Protein AF-A0A372GWN3-F1 (afdb_monomer_lite)

Sequence (135 aa):
MKTKVLFISIILLMAGQVFAQHKNKDEWKHRKEYHKKEMERQREHDKKIAEHHREMQKKEYENYRELAKHEREYYRELRKRELEHLKECHTCNHAFYHNDDYYYEDDIYYSRRTRNPITVDAEVVFRNGSIKVQL

pLDDT: mean 76.06, std 10.65, range [54.97, 95.38]

Foldseek 3Di:
DVVVVVVVVVVVVVVVVVVVVVVVVVVVVVVVVVVVVVVVVVVVVVVVVVVVVVVVVVVVVVVVVVVLVVVVVVLVVVVVVVVVVQVVDQPDKDKDWDDADWDDDPNFTAHPVPRHGAFTWMWIDHSVGIDIDGD

Radius of gyration: 38.78 Å; chains: 1; bounding box: 73×26×114 Å

Secondary structure (DSSP, 8-state):
-HHHHHHHHHHHHHHHHHHHHHHHHHHHHHHHHHHHHHHHHHHHHHHHHHHHHHHHHHHHHHHHHHHHHHHHHHHHHHHHHHHHHHHH-SS--EEEEE--SEEEETTEEEETTT-SBPP-EEEEEETTEEEEEE-

Structure (mmCIF, N/CA/C/O backbone):
data_AF-A0A372GWN3-F1
#
_entry.id   AF-A0A372GWN3-F1
#
loop_
_atom_site.group_PDB
_atom_site.id
_atom_site.type_symbol
_atom_site.label_atom_id
_atom_site.label_alt_id
_atom_site.label_comp_id
_atom_site.label_asym_id
_atom_site.label_entity_id
_atom_site.label_seq_id
_atom_site.pdbx_PDB_ins_code
_atom_site.Cartn_x
_atom_site.Cartn_y
_atom_site.Cartn_z
_atom_site.occupancy
_atom_site.B_iso_or_equiv
_atom_site.auth_seq_id
_atom_site.auth_comp_id
_atom_site.auth_asym_id
_atom_site.auth_atom_id
_atom_site.pdbx_PDB_model_num
ATOM 1 N N . MET A 1 1 ? -46.624 -5.717 79.775 1.00 55.62 1 MET A N 1
ATOM 2 C CA . MET A 1 1 ? -45.243 -5.244 79.493 1.00 55.62 1 MET A CA 1
ATOM 3 C C . MET A 1 1 ? -44.594 -5.941 78.294 1.00 55.62 1 MET A C 1
ATOM 5 O O . MET A 1 1 ? -44.008 -5.240 77.482 1.00 55.62 1 MET A O 1
ATOM 9 N N . LYS A 1 2 ? -44.741 -7.265 78.114 1.00 54.97 2 LYS A N 1
ATOM 10 C CA . LYS A 1 2 ? -44.096 -8.031 77.023 1.00 54.97 2 LYS A CA 1
ATOM 11 C C . LYS A 1 2 ? -44.468 -7.581 75.593 1.00 54.97 2 LYS A C 1
ATOM 13 O O . LYS A 1 2 ? -43.600 -7.527 74.735 1.00 54.97 2 LYS A O 1
ATOM 18 N N . THR A 1 3 ? -45.714 -7.169 75.351 1.00 60.09 3 THR A N 1
ATOM 19 C CA . THR A 1 3 ? -46.196 -6.697 74.034 1.00 60.09 3 THR A CA 1
ATOM 20 C C . THR A 1 3 ? -45.646 -5.332 73.612 1.00 60.09 3 THR A C 1
ATOM 22 O O . THR A 1 3 ? -45.405 -5.116 72.429 1.00 60.09 3 THR A O 1
ATOM 25 N N . LYS A 1 4 ? -45.386 -4.420 74.561 1.00 62.50 4 LYS A N 1
ATOM 26 C CA . LYS A 1 4 ? -44.803 -3.098 74.262 1.00 62.50 4 LYS A CA 1
ATOM 27 C C . LYS A 1 4 ? -43.327 -3.198 73.866 1.00 62.50 4 LYS A C 1
ATOM 29 O O . LYS A 1 4 ? -42.894 -2.501 72.958 1.00 62.50 4 LYS A O 1
ATOM 34 N N . VAL A 1 5 ? -42.581 -4.103 74.503 1.00 69.25 5 VAL A N 1
ATOM 35 C CA . VAL A 1 5 ? -41.172 -4.383 74.168 1.00 69.25 5 VAL A CA 1
ATOM 36 C C . VAL A 1 5 ? -41.057 -4.994 72.767 1.00 69.25 5 VAL A C 1
ATOM 38 O O . VAL A 1 5 ? -40.195 -4.596 71.988 1.00 69.25 5 VAL A O 1
ATOM 41 N N . LEU A 1 6 ? -41.984 -5.888 72.413 1.00 69.56 6 LEU A N 1
ATOM 42 C CA . LEU A 1 6 ? -42.050 -6.512 71.090 1.00 69.56 6 LEU A CA 1
ATOM 43 C C . LEU A 1 6 ? -42.333 -5.478 69.984 1.00 69.56 6 LEU A C 1
ATOM 45 O O . LEU A 1 6 ? -41.642 -5.456 68.969 1.00 69.56 6 LEU A O 1
ATOM 49 N N . PHE A 1 7 ? -43.254 -4.540 70.220 1.00 72.75 7 PHE A N 1
ATOM 50 C CA . PHE A 1 7 ? -43.519 -3.436 69.288 1.00 72.75 7 PHE A CA 1
ATOM 51 C C . PHE A 1 7 ? -42.305 -2.524 69.066 1.00 72.75 7 PHE A C 1
ATOM 53 O O . PHE A 1 7 ? -41.990 -2.181 67.929 1.00 72.75 7 PHE A O 1
ATOM 60 N N . ILE A 1 8 ? -41.589 -2.167 70.136 1.00 77.38 8 ILE A N 1
ATOM 61 C CA . ILE A 1 8 ? -40.390 -1.320 70.046 1.00 77.38 8 ILE A CA 1
ATOM 62 C C . ILE A 1 8 ? -39.282 -2.025 69.248 1.00 77.38 8 ILE A C 1
ATOM 64 O O . ILE A 1 8 ? -38.620 -1.395 68.424 1.00 77.38 8 ILE A O 1
ATOM 68 N N . SER A 1 9 ? -39.120 -3.341 69.427 1.00 71.31 9 SER A N 1
ATOM 69 C CA . SER A 1 9 ? -38.120 -4.124 68.689 1.00 71.31 9 SER A CA 1
ATOM 70 C C . SER A 1 9 ? -38.395 -4.201 67.180 1.00 71.31 9 SER A C 1
ATOM 72 O O . SER A 1 9 ? -37.464 -4.106 66.381 1.00 71.31 9 SER A O 1
ATOM 74 N N . ILE A 1 10 ? -39.667 -4.284 66.776 1.00 76.12 10 ILE A N 1
ATOM 75 C CA . ILE A 1 10 ? -40.069 -4.308 65.361 1.00 76.12 10 ILE A CA 1
ATOM 76 C C . ILE A 1 10 ? -39.815 -2.945 64.701 1.00 76.12 10 ILE A C 1
ATOM 78 O O . ILE A 1 10 ? -39.316 -2.882 63.579 1.00 76.12 10 ILE A O 1
ATOM 82 N N . ILE A 1 11 ? -40.102 -1.847 65.407 1.00 75.31 11 ILE A N 1
ATOM 83 C CA . ILE A 1 11 ? -39.868 -0.487 64.900 1.00 75.31 11 ILE A CA 1
ATOM 84 C C . ILE A 1 11 ? -38.366 -0.221 64.712 1.00 75.31 11 ILE A C 1
ATOM 86 O O . ILE A 1 11 ? -37.969 0.357 63.702 1.00 75.31 11 ILE A O 1
ATOM 90 N N . LEU A 1 12 ? -37.521 -0.689 65.637 1.00 73.69 12 LEU A N 1
ATOM 91 C CA . LEU A 1 12 ? -36.060 -0.578 65.528 1.00 73.69 12 LEU A CA 1
ATOM 92 C C . LEU A 1 12 ? -35.490 -1.371 64.340 1.00 73.69 12 LEU A C 1
ATOM 94 O O . LEU A 1 12 ? -34.619 -0.862 63.636 1.00 73.69 12 LEU A O 1
ATOM 98 N N . LEU A 1 13 ? -36.007 -2.576 64.079 1.00 71.19 13 LEU A N 1
ATOM 99 C CA . LEU A 1 13 ? -35.628 -3.382 62.911 1.00 71.19 13 LEU A CA 1
ATOM 100 C C . LEU A 1 13 ? -36.001 -2.691 61.591 1.00 71.19 13 LEU A C 1
ATOM 102 O O . LEU A 1 13 ? -35.162 -2.579 60.698 1.00 71.19 13 LEU A O 1
ATOM 106 N N . MET A 1 14 ? -37.223 -2.160 61.498 1.00 67.75 14 MET A N 1
ATOM 107 C CA . MET A 1 14 ? -37.700 -1.425 60.319 1.00 67.75 14 MET A CA 1
ATOM 108 C C . MET A 1 14 ? -36.885 -0.144 60.077 1.00 67.75 14 MET A C 1
ATOM 110 O O . MET A 1 14 ? -36.476 0.126 58.949 1.00 67.75 14 MET A O 1
ATOM 114 N N . ALA A 1 15 ? -36.584 0.622 61.132 1.00 64.56 15 ALA A N 1
ATOM 115 C CA . ALA A 1 15 ? -35.760 1.826 61.028 1.00 64.56 15 ALA A CA 1
ATOM 116 C C . ALA A 1 15 ? -34.330 1.502 60.557 1.00 64.56 15 ALA A C 1
ATOM 118 O O . ALA A 1 15 ? -33.810 2.172 59.664 1.00 64.56 15 ALA A O 1
ATOM 119 N N . GLY A 1 16 ? -33.717 0.436 61.086 1.00 61.59 16 GLY A N 1
ATOM 120 C CA . GLY A 1 16 ? -32.385 -0.016 60.674 1.00 61.59 16 GLY A CA 1
ATOM 121 C C . GLY A 1 16 ? -32.292 -0.375 59.184 1.00 61.59 16 GLY A C 1
ATOM 122 O O . GLY A 1 16 ? -31.303 -0.036 58.531 1.00 61.59 16 GLY A O 1
ATOM 123 N N . GLN A 1 17 ? -33.336 -0.989 58.616 1.00 60.53 17 GLN A N 1
ATOM 124 C CA . GLN A 1 17 ? -33.380 -1.330 57.187 1.00 60.53 17 GLN A CA 1
ATOM 125 C C . GLN A 1 17 ? -33.521 -0.096 56.277 1.00 60.53 17 GLN A C 1
ATOM 127 O O . GLN A 1 17 ? -32.896 -0.049 55.215 1.00 60.53 17 GLN A O 1
ATOM 132 N N . VAL A 1 18 ? -34.267 0.931 56.700 1.00 60.28 18 VAL A N 1
ATOM 133 C CA . VAL A 1 18 ? -34.441 2.184 55.936 1.00 60.28 18 VAL A CA 1
ATOM 134 C C . VAL A 1 18 ? -33.127 2.969 55.833 1.00 60.28 18 VAL A C 1
ATOM 136 O O . VAL A 1 18 ? -32.763 3.427 54.746 1.00 60.28 18 VAL A O 1
ATOM 139 N N . PHE A 1 19 ? -32.359 3.069 56.924 1.00 59.16 19 PHE A N 1
ATOM 140 C CA . PHE A 1 19 ? -31.046 3.730 56.897 1.00 59.16 19 PHE A CA 1
ATOM 141 C C . PHE A 1 19 ? -30.013 2.959 56.050 1.00 59.16 19 PHE A C 1
ATOM 143 O O . PHE A 1 19 ? -29.203 3.578 55.354 1.00 59.16 19 PHE A O 1
ATOM 150 N N . ALA A 1 20 ? -30.068 1.621 56.035 1.00 59.47 20 ALA A N 1
ATOM 151 C CA . ALA A 1 20 ? -29.197 0.786 55.200 1.00 59.47 20 ALA A CA 1
ATOM 152 C C . ALA A 1 20 ? -29.521 0.880 53.691 1.00 59.47 20 ALA A C 1
ATOM 154 O O . ALA A 1 20 ? -28.615 0.840 52.853 1.00 59.47 20 ALA A O 1
ATOM 155 N N . GLN A 1 21 ? -30.795 1.050 53.321 1.00 57.22 21 GLN A N 1
ATOM 156 C CA . GLN A 1 21 ? -31.197 1.278 51.926 1.00 57.22 21 GLN A CA 1
ATOM 157 C C . GLN A 1 21 ? -30.810 2.671 51.413 1.00 57.22 21 GLN A C 1
ATOM 159 O O . GLN A 1 21 ? -30.436 2.803 50.245 1.00 57.22 21 GLN A O 1
ATOM 164 N N . HIS A 1 22 ? -30.852 3.705 52.260 1.00 58.22 22 HIS A N 1
ATOM 165 C CA . HIS A 1 22 ? -30.473 5.059 51.847 1.00 58.22 22 HIS A CA 1
ATOM 166 C C . HIS A 1 22 ? -28.975 5.164 51.520 1.00 58.22 22 HIS A C 1
ATOM 168 O O . HIS A 1 22 ? -28.613 5.750 50.4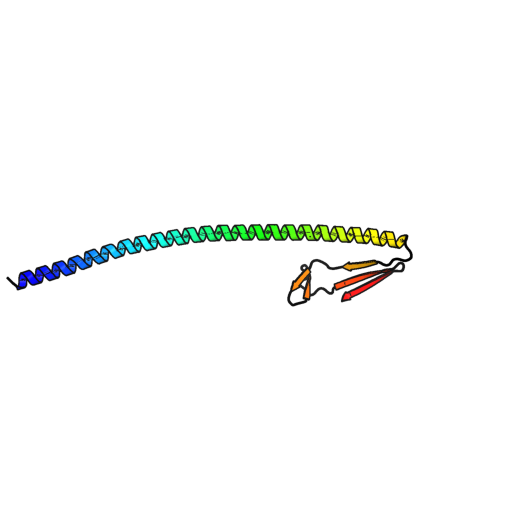99 1.00 58.22 22 HIS A O 1
ATOM 174 N N . LYS A 1 23 ? -28.112 4.515 52.319 1.00 59.84 23 LYS A N 1
ATOM 175 C CA . LYS A 1 23 ? -26.657 4.463 52.081 1.00 59.84 23 LYS A CA 1
ATOM 176 C C . LYS A 1 23 ? -26.309 3.840 50.722 1.00 59.84 23 LYS A C 1
ATOM 178 O O . LYS A 1 23 ? -25.516 4.401 49.972 1.00 59.84 23 LYS A O 1
ATOM 183 N N . ASN A 1 24 ? -26.980 2.743 50.363 1.00 62.62 24 ASN A N 1
ATOM 184 C CA . ASN A 1 24 ? -26.797 2.065 49.074 1.00 62.62 24 ASN A CA 1
ATOM 185 C C . ASN A 1 24 ? -27.191 2.932 47.866 1.00 62.62 24 ASN A C 1
ATOM 187 O O . ASN A 1 24 ? -26.605 2.810 46.791 1.00 62.62 24 ASN A O 1
ATOM 191 N N . LYS A 1 25 ? -28.190 3.810 48.015 1.00 71.06 25 LYS A N 1
ATOM 192 C CA . LYS A 1 25 ? -28.695 4.634 46.908 1.00 71.06 25 LYS A CA 1
ATOM 193 C C . LYS A 1 25 ? -27.722 5.753 46.533 1.00 71.06 25 LYS A C 1
ATOM 195 O O . LYS A 1 25 ? -27.540 6.026 45.345 1.00 71.06 25 LYS A O 1
ATOM 200 N N . ASP A 1 26 ? -27.089 6.374 47.523 1.00 74.19 26 ASP A N 1
ATOM 201 C CA . ASP A 1 26 ? -26.102 7.434 47.297 1.00 74.19 26 ASP A CA 1
ATOM 202 C C . ASP A 1 26 ? -24.766 6.862 46.806 1.00 74.19 26 ASP A C 1
ATOM 204 O O . ASP A 1 26 ? -24.160 7.407 45.883 1.00 74.19 26 ASP A O 1
ATOM 208 N N . GLU A 1 27 ? -24.369 5.693 47.312 1.00 76.56 27 GLU A N 1
ATOM 209 C CA . GLU A 1 27 ? -23.196 4.962 46.827 1.00 76.56 27 GLU A CA 1
ATOM 210 C C . GLU A 1 27 ? -23.371 4.496 45.368 1.00 76.56 27 GLU A C 1
ATOM 212 O O . GLU A 1 27 ? -22.454 4.617 44.550 1.00 76.56 27 GLU A O 1
ATOM 217 N N . TRP A 1 28 ? -24.579 4.058 44.989 1.00 78.62 28 TRP A N 1
ATOM 218 C CA . TRP A 1 28 ? -24.920 3.734 43.600 1.00 78.62 28 TRP A CA 1
ATOM 219 C C . TRP A 1 28 ? -24.847 4.955 42.673 1.00 78.62 28 TRP A C 1
ATOM 221 O O . TRP A 1 28 ? -24.296 4.855 41.574 1.00 78.62 28 TRP A O 1
ATOM 231 N N . LYS A 1 29 ? -25.356 6.118 43.107 1.00 81.62 29 LYS A N 1
ATOM 232 C CA . LYS A 1 29 ? -25.248 7.369 42.335 1.00 81.62 29 LYS A CA 1
ATOM 233 C C . LYS A 1 29 ? -23.789 7.767 42.127 1.00 81.62 29 LYS A C 1
ATOM 235 O O . LYS A 1 29 ? -23.399 8.025 40.990 1.00 81.62 29 LYS A O 1
ATOM 240 N N . HIS A 1 30 ? -22.978 7.732 43.185 1.00 81.25 30 HIS A N 1
ATOM 241 C CA . HIS A 1 30 ? -21.546 8.022 43.097 1.00 81.25 30 HIS A CA 1
ATOM 242 C C . HIS A 1 30 ? -20.822 7.067 42.144 1.00 81.25 30 HIS A C 1
ATOM 244 O O . HIS A 1 30 ? -20.034 7.508 41.306 1.00 81.25 30 HIS A O 1
ATOM 250 N N . ARG A 1 31 ? -21.125 5.764 42.211 1.00 82.62 31 ARG A N 1
ATOM 251 C CA . ARG A 1 31 ? -20.544 4.761 41.307 1.00 82.62 31 ARG A CA 1
ATOM 252 C C . ARG A 1 31 ? -20.959 4.999 39.852 1.00 82.62 31 ARG A C 1
ATOM 254 O O . ARG A 1 31 ? -20.129 4.878 38.954 1.00 82.62 31 ARG A O 1
ATOM 261 N N . LYS A 1 32 ? -22.217 5.382 39.611 1.00 87.75 32 LYS A N 1
ATOM 262 C CA . LYS A 1 32 ? -22.731 5.712 38.273 1.00 87.75 32 LYS A CA 1
ATOM 263 C C . LYS A 1 32 ? -22.065 6.960 37.692 1.00 87.75 32 LYS A C 1
ATOM 265 O O . LYS A 1 32 ? -21.698 6.955 36.520 1.00 87.75 32 LYS A O 1
ATOM 270 N N . GLU A 1 33 ? -21.886 8.011 38.489 1.00 88.38 33 GLU A N 1
ATOM 271 C CA . GLU A 1 33 ? -21.178 9.223 38.059 1.00 88.38 33 GLU A CA 1
ATOM 272 C C . GLU A 1 33 ? -19.700 8.961 37.779 1.00 88.38 33 GLU A C 1
ATOM 274 O O . GLU A 1 33 ? -19.182 9.425 36.764 1.00 88.38 33 GLU A O 1
ATOM 279 N N . TYR A 1 34 ? -19.031 8.189 38.639 1.00 88.38 34 TYR A N 1
ATOM 280 C CA . TYR A 1 34 ? -17.645 7.783 38.416 1.00 88.38 34 TYR A CA 1
ATOM 281 C C . TYR A 1 34 ? -17.507 6.986 37.117 1.00 88.38 34 TYR A C 1
ATOM 283 O O . TYR A 1 34 ? -16.661 7.305 36.287 1.00 88.38 34 TYR A O 1
ATOM 291 N N . HIS A 1 35 ? -18.390 6.009 36.894 1.00 90.12 35 HIS A N 1
ATOM 292 C CA . HIS A 1 35 ? -18.400 5.230 35.661 1.00 90.12 35 HIS A CA 1
ATOM 293 C C . HIS A 1 35 ? -18.664 6.104 34.428 1.00 90.12 35 HIS A C 1
ATOM 295 O O . HIS A 1 35 ? -18.001 5.940 33.410 1.00 90.12 35 HIS A O 1
ATOM 301 N N . LYS A 1 36 ? -19.575 7.083 34.517 1.00 92.19 36 LYS A N 1
ATOM 302 C CA . LYS A 1 36 ? -19.819 8.034 33.425 1.00 92.19 36 LYS A CA 1
ATOM 303 C C . LYS A 1 36 ? -18.564 8.850 33.093 1.00 92.19 36 LYS A C 1
ATOM 305 O O . LYS A 1 36 ? -18.214 8.952 31.921 1.00 92.19 36 LYS A O 1
ATOM 310 N N . LYS A 1 37 ? -17.875 9.382 34.109 1.00 92.00 37 LYS A N 1
ATOM 311 C CA . LYS A 1 37 ? -16.618 10.129 33.931 1.00 92.00 37 LYS A CA 1
ATOM 312 C C . LYS A 1 37 ? -15.515 9.255 33.335 1.00 92.00 37 LYS A C 1
ATOM 314 O O . LYS A 1 37 ? -14.771 9.721 32.481 1.00 92.00 37 LYS A O 1
ATOM 319 N N . GLU A 1 38 ? -15.426 7.995 33.751 1.00 91.19 38 GLU A N 1
ATOM 320 C CA . GLU A 1 38 ? -14.458 7.051 33.189 1.00 91.19 38 GLU A CA 1
ATOM 321 C C . GLU A 1 38 ? -14.738 6.762 31.712 1.00 91.19 38 GLU A C 1
ATOM 323 O O . GLU A 1 38 ? -13.839 6.865 30.884 1.00 91.19 38 GLU A O 1
ATOM 328 N N . MET A 1 39 ? -16.001 6.516 31.358 1.00 92.75 39 MET A N 1
ATOM 329 C CA . MET A 1 39 ? -16.413 6.323 29.966 1.00 92.75 39 MET A CA 1
ATOM 330 C C . MET A 1 39 ? -16.144 7.561 29.099 1.00 92.75 39 MET A C 1
ATOM 332 O O . MET A 1 39 ? -15.792 7.430 27.928 1.00 92.75 39 MET A O 1
ATOM 336 N N . GLU A 1 40 ? -16.309 8.769 29.644 1.00 94.06 40 GLU A N 1
ATOM 337 C CA . GLU A 1 40 ? -15.966 10.016 28.948 1.00 94.06 40 GLU A CA 1
ATOM 338 C C . GLU A 1 40 ? -14.453 10.130 28.710 1.00 94.06 40 GLU A C 1
ATOM 340 O O . GLU A 1 40 ? -14.045 10.382 27.574 1.00 94.06 40 GLU A O 1
ATOM 345 N N . ARG A 1 41 ? -13.623 9.846 29.725 1.00 91.38 41 ARG A N 1
ATOM 346 C CA . ARG A 1 41 ? -12.156 9.804 29.578 1.00 91.38 41 ARG A CA 1
ATOM 347 C C . ARG A 1 41 ? -11.709 8.786 28.538 1.00 91.38 41 ARG A C 1
ATOM 349 O O . ARG A 1 41 ? -10.868 9.099 27.698 1.00 91.38 41 ARG A O 1
ATOM 356 N N . GLN A 1 42 ? -12.291 7.591 28.570 1.00 91.56 42 GLN A N 1
ATOM 357 C CA . GLN A 1 42 ? -11.959 6.530 27.628 1.00 91.56 42 GLN A CA 1
ATOM 358 C C . GLN A 1 42 ? -12.323 6.933 26.195 1.00 91.56 42 GLN A C 1
ATOM 360 O O . GLN A 1 42 ? -11.492 6.824 25.303 1.00 91.56 42 GLN A O 1
ATOM 365 N N . ARG A 1 43 ? -13.497 7.543 25.977 1.00 93.69 43 ARG A N 1
ATOM 366 C CA . ARG A 1 43 ? -13.881 8.077 24.658 1.00 93.69 43 ARG A CA 1
ATOM 367 C C . ARG A 1 43 ? -12.938 9.163 24.148 1.00 93.69 43 ARG A C 1
ATOM 369 O O . ARG A 1 43 ? -12.683 9.226 22.949 1.00 93.69 43 ARG A O 1
ATOM 376 N N . GLU A 1 44 ? -12.468 10.058 25.013 1.00 94.12 44 GLU A N 1
ATOM 377 C CA . GLU A 1 44 ? -11.484 11.071 24.613 1.00 94.12 44 GLU A CA 1
ATOM 378 C C . GLU A 1 44 ? -10.138 10.446 24.251 1.00 94.12 44 GLU A C 1
ATOM 380 O O . GLU A 1 44 ? -9.510 10.863 23.276 1.00 94.12 44 GLU A O 1
ATOM 385 N N . HIS A 1 45 ? -9.711 9.433 25.003 1.00 92.44 45 HIS A N 1
ATOM 386 C CA . HIS A 1 45 ? -8.500 8.682 24.706 1.00 92.44 45 HIS A CA 1
ATOM 387 C C . HIS A 1 45 ? -8.607 7.952 23.361 1.00 92.44 45 HIS A C 1
ATOM 389 O O . HIS A 1 45 ? -7.742 8.124 22.502 1.00 92.44 45 HIS A O 1
ATOM 395 N N . ASP A 1 46 ? -9.715 7.249 23.129 1.00 93.62 46 ASP A N 1
ATOM 396 C CA . ASP A 1 46 ? -9.986 6.532 21.881 1.00 93.62 46 ASP A CA 1
ATOM 397 C C . ASP A 1 46 ? -10.017 7.484 20.678 1.00 93.62 46 ASP A C 1
ATOM 399 O O . ASP A 1 46 ? -9.475 7.171 19.619 1.00 93.62 46 ASP A O 1
ATOM 403 N N . LYS A 1 47 ? -10.597 8.684 20.835 1.00 94.81 47 LYS A N 1
ATOM 404 C CA . LYS A 1 47 ? -10.580 9.719 19.788 1.00 94.81 47 LYS A CA 1
ATOM 405 C C . LYS A 1 47 ? -9.159 10.147 19.432 1.00 94.81 47 LYS A C 1
ATOM 407 O O . LYS A 1 47 ? -8.847 10.225 18.247 1.00 94.81 47 LYS A O 1
ATOM 412 N N . LYS A 1 48 ? -8.306 10.394 20.432 1.00 94.12 48 LYS A N 1
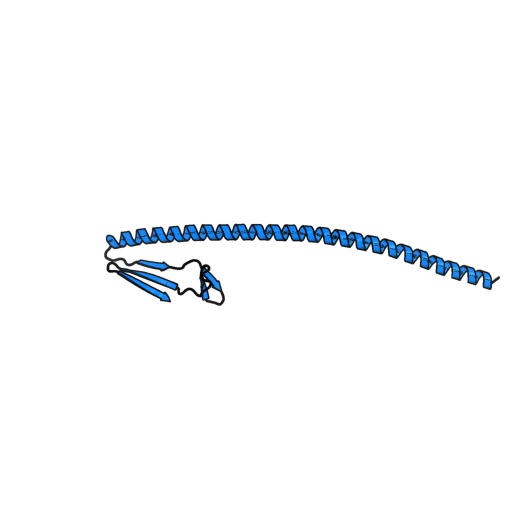ATOM 413 C CA . LYS A 1 48 ? -6.901 10.781 20.213 1.00 94.12 48 LYS A CA 1
ATOM 414 C C . LYS A 1 48 ? -6.115 9.673 19.518 1.00 94.12 48 LYS A C 1
ATOM 416 O O . LYS A 1 48 ? -5.359 9.954 18.594 1.00 94.12 48 LYS A O 1
ATOM 421 N N . ILE A 1 49 ? -6.325 8.420 19.921 1.00 93.31 49 ILE A N 1
ATOM 422 C CA . ILE A 1 49 ? -5.712 7.257 19.268 1.00 93.31 49 ILE A CA 1
ATOM 423 C C . ILE A 1 49 ? -6.171 7.163 17.810 1.00 93.31 49 ILE A C 1
ATOM 425 O O . ILE A 1 49 ? -5.345 7.040 16.908 1.00 93.31 49 ILE A O 1
ATOM 429 N N . ALA A 1 50 ? -7.476 7.269 17.555 1.00 94.00 50 ALA A N 1
ATOM 430 C CA . ALA A 1 50 ? -8.022 7.191 16.205 1.00 94.00 50 ALA A CA 1
ATOM 431 C C . ALA A 1 50 ? -7.504 8.318 15.295 1.00 94.00 50 ALA A C 1
ATOM 433 O O . ALA A 1 50 ? -7.213 8.081 14.123 1.00 94.00 50 ALA A O 1
ATOM 434 N N . GLU A 1 51 ? -7.375 9.536 15.819 1.00 95.38 51 GLU A N 1
ATOM 435 C CA . GLU A 1 51 ? -6.786 10.666 15.099 1.00 95.38 51 GLU A CA 1
ATOM 436 C C . GLU A 1 51 ? -5.308 10.419 14.781 1.00 95.38 51 GLU A C 1
ATOM 438 O O . GLU A 1 51 ? -4.910 10.527 13.621 1.00 95.38 51 GLU A O 1
ATOM 443 N N . HIS A 1 52 ? -4.529 9.968 15.766 1.00 92.06 52 HIS A N 1
ATOM 444 C CA . HIS A 1 52 ? -3.125 9.621 15.569 1.00 92.06 52 HIS A CA 1
ATOM 445 C C . HIS A 1 52 ? -2.936 8.537 14.497 1.00 92.06 52 HIS A C 1
ATOM 447 O O . HIS A 1 52 ? -2.115 8.692 13.594 1.00 92.06 52 HIS A O 1
ATOM 453 N N . HIS A 1 53 ? -3.743 7.471 14.524 1.00 89.94 53 HIS A N 1
ATOM 454 C CA . HIS A 1 53 ? -3.703 6.430 13.493 1.00 89.94 53 HIS A CA 1
ATOM 455 C C . HIS A 1 53 ? -4.020 6.971 12.095 1.00 89.94 53 HIS A C 1
ATOM 457 O O . HIS A 1 53 ? -3.362 6.585 11.129 1.00 89.94 53 HIS A O 1
ATOM 463 N N . ARG A 1 54 ? -4.991 7.884 11.966 1.00 91.38 54 ARG A N 1
ATOM 464 C CA . ARG A 1 54 ? -5.316 8.517 10.676 1.00 91.38 54 ARG A CA 1
ATOM 465 C C . ARG A 1 54 ? -4.160 9.359 10.150 1.00 91.38 54 ARG A C 1
ATOM 467 O O . ARG A 1 54 ? -3.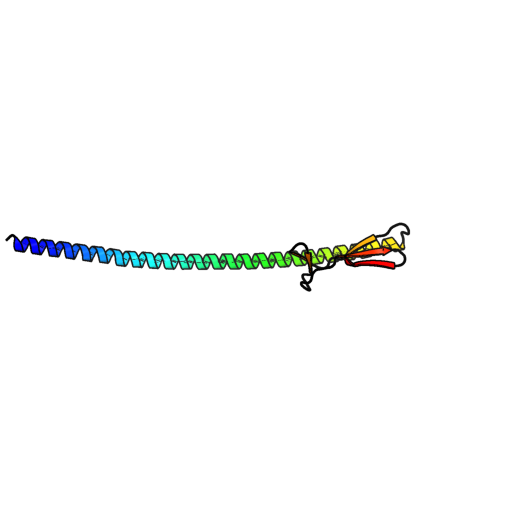909 9.352 8.947 1.00 91.38 54 ARG A O 1
ATOM 474 N N . GLU A 1 55 ? -3.470 10.094 11.017 1.00 93.12 55 GLU A N 1
ATOM 475 C CA . GLU A 1 55 ? -2.292 10.868 10.619 1.00 93.12 55 GLU A CA 1
ATOM 476 C C . GLU A 1 55 ? -1.134 9.970 10.186 1.00 93.12 55 GLU A C 1
ATOM 478 O O . GLU A 1 55 ? -0.508 10.241 9.161 1.00 93.12 55 GLU A O 1
ATOM 483 N N . MET A 1 56 ? -0.880 8.886 10.922 1.00 87.19 56 MET A N 1
ATOM 484 C CA . MET A 1 56 ? 0.153 7.913 10.566 1.00 87.19 56 MET A CA 1
ATOM 485 C C . MET A 1 56 ? -0.129 7.270 9.206 1.00 87.19 56 MET A C 1
ATOM 487 O O . MET A 1 56 ? 0.745 7.282 8.344 1.00 87.19 56 MET A O 1
ATOM 491 N N . GLN A 1 57 ? -1.367 6.833 8.958 1.00 81.00 57 GLN A N 1
ATOM 492 C CA . GLN A 1 57 ? -1.762 6.284 7.656 1.00 81.00 57 GLN A CA 1
ATOM 493 C C . GLN A 1 57 ? -1.580 7.285 6.510 1.00 81.00 57 GLN A C 1
ATOM 495 O O . GLN A 1 57 ? -1.134 6.909 5.427 1.00 81.00 57 GLN A O 1
ATOM 500 N N . LYS A 1 58 ? -1.901 8.568 6.728 1.00 87.38 58 LYS A N 1
ATOM 501 C CA . LYS A 1 58 ? -1.672 9.612 5.716 1.00 87.38 58 LYS A CA 1
ATOM 502 C C . LYS A 1 58 ? -0.186 9.779 5.405 1.00 87.38 58 LYS A C 1
ATOM 504 O O . LYS A 1 58 ? 0.176 9.800 4.233 1.00 87.38 58 LYS A O 1
ATOM 509 N N . LYS A 1 59 ? 0.664 9.854 6.434 1.00 87.00 59 LYS A N 1
ATOM 510 C CA . LYS A 1 59 ? 2.121 9.984 6.266 1.00 87.00 59 LYS A CA 1
ATOM 511 C C . LYS A 1 59 ? 2.726 8.776 5.560 1.00 87.00 59 LYS A C 1
ATOM 513 O O . LYS A 1 59 ? 3.554 8.944 4.672 1.00 87.00 59 LYS A O 1
ATOM 518 N N . GLU A 1 60 ? 2.304 7.568 5.926 1.00 72.88 60 GLU A N 1
ATOM 519 C CA . GLU A 1 60 ? 2.738 6.344 5.248 1.00 72.88 60 GLU A CA 1
ATOM 520 C C . GLU A 1 60 ? 2.336 6.363 3.775 1.00 72.88 60 GLU A C 1
ATOM 522 O O . GLU A 1 60 ? 3.174 6.125 2.908 1.00 72.88 60 GLU A O 1
ATOM 527 N N . TYR A 1 61 ? 1.085 6.718 3.474 1.00 72.75 61 TYR A N 1
ATOM 528 C CA . TYR A 1 61 ? 0.606 6.824 2.099 1.00 72.75 61 TYR A CA 1
ATOM 529 C C . TYR A 1 61 ? 1.399 7.851 1.277 1.00 72.75 61 TYR A C 1
ATOM 531 O O . TYR A 1 61 ? 1.771 7.579 0.135 1.00 72.75 61 TYR A O 1
ATOM 539 N N . GLU A 1 62 ? 1.685 9.022 1.849 1.00 79.81 62 GLU A N 1
ATOM 540 C CA . GLU A 1 62 ? 2.516 10.044 1.208 1.00 79.81 62 GLU A CA 1
ATOM 541 C C . GLU A 1 62 ? 3.943 9.543 0.958 1.00 79.81 62 GLU A C 1
ATOM 543 O O . GLU A 1 62 ? 4.457 9.712 -0.146 1.00 79.81 62 GLU A O 1
ATOM 548 N N . ASN A 1 63 ? 4.550 8.855 1.927 1.00 74.06 63 ASN A N 1
ATOM 549 C CA . ASN A 1 63 ? 5.883 8.273 1.775 1.00 74.06 63 ASN A CA 1
ATOM 550 C C . ASN A 1 63 ? 5.924 7.224 0.652 1.00 74.06 63 ASN A C 1
ATOM 552 O O . ASN A 1 63 ? 6.761 7.304 -0.245 1.00 74.06 63 ASN A O 1
ATOM 556 N N . TYR A 1 64 ? 4.972 6.285 0.635 1.00 67.00 64 TYR A N 1
ATOM 557 C CA . TYR A 1 64 ? 4.863 5.301 -0.446 1.00 67.00 64 TYR A CA 1
ATOM 558 C C . TYR A 1 64 ? 4.680 5.963 -1.813 1.00 67.00 64 TYR A C 1
ATOM 560 O O . TYR A 1 64 ? 5.258 5.513 -2.802 1.00 67.00 64 TYR A O 1
ATOM 568 N N . ARG A 1 65 ? 3.912 7.055 -1.880 1.00 75.12 65 ARG A N 1
ATOM 569 C CA . ARG A 1 65 ? 3.716 7.807 -3.120 1.00 75.12 65 ARG A CA 1
ATOM 570 C C . ARG A 1 65 ? 5.009 8.453 -3.618 1.00 75.12 65 ARG A C 1
ATOM 572 O O . ARG A 1 65 ? 5.259 8.419 -4.821 1.00 75.12 65 ARG A O 1
ATOM 579 N N . GLU A 1 66 ? 5.804 9.054 -2.737 1.00 75.69 66 GLU A N 1
ATOM 580 C CA . GLU A 1 66 ? 7.087 9.658 -3.119 1.00 75.69 66 GLU A CA 1
ATOM 581 C C . GLU A 1 66 ? 8.125 8.597 -3.507 1.00 75.69 66 GLU A C 1
ATOM 583 O O . GLU A 1 66 ? 8.787 8.743 -4.535 1.00 75.69 66 GLU A O 1
ATOM 588 N N . LEU A 1 67 ? 8.198 7.479 -2.776 1.00 67.62 67 LEU A N 1
ATOM 589 C CA . LEU A 1 67 ? 9.039 6.335 -3.149 1.00 67.62 67 LEU A CA 1
ATOM 590 C C . LEU A 1 67 ? 8.694 5.814 -4.549 1.00 67.62 67 LEU A C 1
ATOM 592 O O . LEU A 1 67 ? 9.584 5.663 -5.384 1.00 67.62 67 LEU A O 1
ATOM 596 N N . ALA A 1 68 ? 7.404 5.638 -4.844 1.00 68.62 68 ALA A N 1
ATOM 597 C CA . ALA A 1 68 ? 6.953 5.191 -6.158 1.00 68.62 68 ALA A CA 1
ATOM 598 C C . ALA A 1 68 ? 7.308 6.183 -7.282 1.00 68.62 68 ALA A C 1
ATOM 600 O O . ALA A 1 68 ? 7.567 5.770 -8.412 1.00 68.62 68 ALA A O 1
ATOM 601 N N . LYS A 1 69 ? 7.332 7.497 -7.012 1.00 75.56 69 LYS A N 1
ATOM 602 C CA . LYS A 1 69 ? 7.795 8.490 -7.998 1.00 75.56 69 LYS A CA 1
ATOM 603 C C . LYS A 1 69 ? 9.292 8.359 -8.257 1.00 75.56 69 LYS A C 1
ATOM 605 O O . LYS A 1 69 ? 9.687 8.303 -9.419 1.00 75.56 69 LYS A O 1
ATOM 610 N N . HIS A 1 70 ? 10.099 8.278 -7.200 1.00 74.31 70 HIS A N 1
ATOM 611 C CA . HIS A 1 70 ? 11.548 8.122 -7.321 1.00 74.31 70 HIS A CA 1
ATOM 612 C C . HIS A 1 70 ? 11.929 6.840 -8.058 1.00 74.31 70 HIS A C 1
ATOM 614 O O . HIS A 1 70 ? 12.802 6.863 -8.922 1.00 74.31 70 HIS A O 1
ATOM 620 N N . GLU A 1 71 ? 11.241 5.739 -7.770 1.00 69.50 71 GLU A N 1
ATOM 621 C CA . GLU A 1 71 ? 11.435 4.472 -8.465 1.00 69.50 71 GLU A CA 1
ATOM 622 C C . GLU A 1 71 ? 11.112 4.596 -9.963 1.00 69.50 71 GLU A C 1
ATOM 624 O O . GLU A 1 71 ? 11.920 4.211 -10.811 1.00 69.50 71 GLU A O 1
ATOM 629 N N . ARG A 1 72 ? 9.980 5.225 -10.317 1.00 71.44 72 ARG A N 1
ATOM 630 C CA . ARG A 1 72 ? 9.626 5.487 -11.725 1.00 71.44 72 ARG A CA 1
ATOM 631 C C . ARG A 1 72 ? 10.667 6.343 -12.436 1.00 71.44 72 ARG A C 1
ATOM 633 O O . ARG A 1 72 ? 10.996 6.065 -13.588 1.00 71.44 72 ARG A O 1
ATOM 640 N N . GLU A 1 73 ? 11.168 7.389 -11.787 1.00 78.56 73 GLU A N 1
ATOM 641 C CA . GLU A 1 73 ? 12.209 8.249 -12.358 1.00 78.56 73 GLU A CA 1
ATOM 642 C C . GLU A 1 73 ? 13.520 7.487 -12.558 1.00 78.56 73 GLU A C 1
ATOM 644 O O . GLU A 1 73 ? 14.103 7.560 -13.641 1.00 78.56 73 GLU A O 1
ATOM 649 N N . TYR A 1 74 ? 13.936 6.691 -11.572 1.00 78.25 74 TYR A N 1
ATOM 650 C CA . TYR A 1 74 ? 15.120 5.842 -11.669 1.00 78.25 74 TYR A CA 1
ATOM 651 C C . TYR A 1 74 ? 15.042 4.893 -12.871 1.00 78.25 74 TYR A C 1
ATOM 653 O O . TYR A 1 74 ? 15.941 4.891 -13.715 1.00 78.25 74 TYR A O 1
ATOM 661 N N . TYR A 1 75 ? 13.947 4.139 -13.007 1.00 74.56 75 TYR A N 1
ATOM 662 C CA . TYR A 1 75 ? 13.779 3.212 -14.130 1.00 74.56 75 TYR A CA 1
ATOM 663 C C . TYR A 1 75 ? 13.659 3.930 -15.477 1.00 74.56 75 TYR A C 1
ATOM 665 O O . TYR A 1 75 ? 14.124 3.416 -16.498 1.00 74.56 75 TYR A O 1
ATOM 673 N N . ARG A 1 76 ? 13.095 5.143 -15.500 1.00 80.56 76 ARG A N 1
ATOM 674 C CA . ARG A 1 76 ? 13.045 5.971 -16.709 1.00 80.56 76 ARG A CA 1
ATOM 675 C C . ARG A 1 76 ? 14.440 6.381 -17.175 1.00 80.56 76 ARG A C 1
ATOM 677 O O . ARG A 1 76 ? 14.718 6.297 -18.371 1.00 80.56 76 ARG A O 1
ATOM 684 N N . GLU A 1 77 ? 15.299 6.819 -16.261 1.00 85.81 77 GLU A N 1
ATOM 685 C CA . GLU A 1 77 ? 16.677 7.206 -16.583 1.00 85.81 77 GLU A CA 1
ATOM 686 C C . GLU A 1 77 ? 17.547 5.996 -16.931 1.00 85.81 77 GLU A C 1
ATOM 688 O O . GLU A 1 77 ? 18.305 6.051 -17.901 1.00 85.81 77 GLU A O 1
ATOM 693 N N . LEU A 1 78 ? 17.380 4.875 -16.221 1.00 82.25 78 LEU A N 1
ATOM 694 C CA . LEU A 1 78 ? 18.024 3.610 -16.574 1.00 82.25 78 LEU A CA 1
ATOM 695 C C . LEU A 1 78 ? 17.673 3.221 -18.013 1.00 82.25 78 LEU A C 1
ATOM 697 O O . LEU A 1 78 ? 18.563 2.996 -18.826 1.00 82.25 78 LEU A O 1
ATOM 701 N N . ARG A 1 79 ? 16.383 3.248 -18.369 1.00 82.62 79 ARG A N 1
ATOM 702 C CA . ARG A 1 79 ? 15.934 2.949 -19.731 1.00 82.62 79 ARG A CA 1
ATOM 703 C C . ARG A 1 79 ? 16.593 3.846 -20.773 1.00 82.62 79 ARG A C 1
ATOM 705 O O . ARG A 1 79 ? 17.030 3.339 -21.800 1.00 82.62 79 ARG A O 1
ATOM 712 N N . LYS A 1 80 ? 16.668 5.160 -20.542 1.00 86.81 80 LYS A N 1
ATOM 713 C CA . LYS A 1 80 ? 17.336 6.079 -21.481 1.00 86.81 80 LYS A CA 1
ATOM 714 C C . LYS A 1 80 ? 18.797 5.691 -21.697 1.00 86.81 80 LYS A C 1
ATOM 716 O O . LYS A 1 80 ? 19.220 5.591 -22.844 1.00 86.81 80 LYS A O 1
ATOM 721 N N . ARG A 1 81 ? 19.530 5.423 -20.613 1.00 87.00 81 ARG A N 1
ATOM 722 C CA . ARG A 1 81 ? 20.948 5.046 -20.663 1.00 87.00 81 ARG A CA 1
ATOM 723 C C . ARG A 1 81 ? 21.172 3.738 -21.418 1.00 87.00 81 ARG A C 1
ATOM 725 O O . ARG A 1 81 ? 22.039 3.670 -22.279 1.00 87.00 81 ARG A O 1
ATOM 732 N N . GLU A 1 82 ? 20.379 2.716 -21.124 1.00 84.12 82 GLU A N 1
ATOM 733 C CA . GLU A 1 82 ? 20.483 1.419 -21.800 1.00 84.12 82 GLU A CA 1
ATOM 734 C C . GLU A 1 82 ? 20.117 1.529 -23.293 1.00 84.12 82 GLU A C 1
ATOM 736 O O . GLU A 1 82 ? 20.756 0.925 -24.152 1.00 84.12 82 GLU A O 1
ATOM 741 N N . LEU A 1 83 ? 19.133 2.367 -23.644 1.00 84.75 83 LEU A N 1
ATOM 742 C CA . LEU A 1 83 ? 18.812 2.659 -25.045 1.00 84.75 83 LEU A CA 1
ATOM 743 C C . LEU A 1 83 ? 19.936 3.414 -25.766 1.00 84.75 83 LEU A C 1
ATOM 745 O O . LEU A 1 83 ? 20.143 3.194 -26.958 1.00 84.75 83 LEU A O 1
ATOM 749 N N . GLU A 1 84 ? 20.647 4.309 -25.081 1.00 87.56 84 GLU A N 1
ATOM 750 C CA . GLU A 1 84 ? 21.847 4.952 -25.625 1.00 87.56 84 GLU A CA 1
ATOM 751 C C . GLU A 1 84 ? 22.974 3.940 -25.831 1.00 87.56 84 GLU A C 1
ATOM 753 O O . GLU A 1 84 ? 23.556 3.914 -26.913 1.00 87.56 84 GLU A O 1
ATOM 758 N N . HIS A 1 85 ? 23.208 3.045 -24.867 1.00 84.69 85 HIS A N 1
ATOM 759 C CA . HIS A 1 85 ? 24.195 1.973 -24.996 1.00 84.69 85 HIS A CA 1
ATOM 760 C C . HIS A 1 85 ? 23.950 1.110 -26.242 1.00 84.69 85 HIS A C 1
ATOM 762 O O . HIS A 1 85 ? 24.888 0.832 -26.984 1.00 84.69 85 HIS A O 1
ATOM 768 N N . LEU A 1 86 ? 22.697 0.750 -26.539 1.00 84.06 86 LEU A N 1
ATOM 769 C CA . LEU A 1 86 ? 22.351 -0.039 -27.732 1.00 84.06 86 LEU A CA 1
ATOM 770 C C . LEU A 1 86 ? 22.623 0.669 -29.068 1.00 84.06 86 LEU A C 1
ATOM 772 O O . LEU A 1 86 ? 22.709 0.001 -30.101 1.00 84.06 86 LEU A O 1
ATOM 776 N N . LYS A 1 87 ? 22.752 2.003 -29.085 1.00 82.62 87 LYS A N 1
ATOM 777 C CA . LYS A 1 87 ? 23.159 2.723 -30.304 1.00 82.62 87 LYS A CA 1
ATOM 778 C C . LYS A 1 87 ? 24.622 2.443 -30.648 1.00 82.62 87 LYS A C 1
ATOM 780 O O . LYS A 1 87 ? 24.957 2.372 -31.828 1.00 82.62 87 LYS A O 1
ATOM 785 N N . GLU A 1 88 ? 25.464 2.278 -29.631 1.00 82.88 88 GLU A N 1
ATOM 786 C CA . GLU A 1 88 ? 26.916 2.120 -29.765 1.00 82.88 88 GLU A CA 1
ATOM 787 C C . GLU A 1 88 ? 27.366 0.653 -29.660 1.00 82.88 88 GLU A C 1
ATOM 789 O O . GLU A 1 88 ? 28.351 0.253 -30.278 1.00 82.88 88 GLU A O 1
ATOM 794 N N . CYS A 1 89 ? 26.633 -0.175 -28.915 1.00 79.06 89 CYS A N 1
ATOM 795 C CA . CYS A 1 89 ? 26.948 -1.577 -28.682 1.00 79.06 89 CYS A CA 1
ATOM 796 C C . CYS A 1 89 ? 26.086 -2.501 -29.547 1.00 79.06 89 CYS A C 1
ATOM 798 O O . CYS A 1 89 ? 24.864 -2.544 -29.435 1.00 79.06 89 CYS A O 1
ATOM 800 N N . HIS A 1 90 ? 26.738 -3.296 -30.395 1.00 74.25 90 HIS A N 1
ATOM 801 C CA . HIS A 1 90 ? 26.065 -4.197 -31.339 1.00 74.25 90 HIS A CA 1
ATOM 802 C C . HIS A 1 90 ? 25.915 -5.642 -30.845 1.00 74.25 90 HIS A C 1
ATOM 804 O O . HIS A 1 90 ? 25.464 -6.496 -31.606 1.00 74.25 90 HIS A O 1
ATOM 810 N N . THR A 1 91 ? 26.316 -5.927 -29.605 1.00 79.50 91 THR A N 1
ATOM 811 C CA . THR A 1 91 ? 26.302 -7.286 -29.035 1.00 79.50 91 THR A CA 1
ATOM 812 C C . THR A 1 91 ? 25.325 -7.451 -27.873 1.00 79.50 91 THR A C 1
ATOM 814 O O . THR A 1 91 ? 24.891 -8.570 -27.605 1.00 79.50 91 THR A O 1
ATOM 817 N N . CYS A 1 92 ? 24.947 -6.358 -27.209 1.00 77.56 92 CYS A N 1
ATOM 818 C CA . CYS A 1 92 ? 24.036 -6.378 -26.071 1.00 77.56 92 CYS A CA 1
ATOM 819 C C . CYS A 1 92 ? 22.565 -6.307 -26.506 1.00 77.56 92 CYS A C 1
ATOM 821 O O . CYS A 1 92 ? 22.229 -5.727 -27.536 1.00 77.56 92 CYS A O 1
ATOM 823 N N . ASN A 1 93 ? 21.688 -6.861 -25.668 1.00 78.88 93 ASN A N 1
ATOM 824 C CA . ASN A 1 93 ? 20.244 -6.634 -25.682 1.00 78.88 93 ASN A CA 1
ATOM 825 C C . ASN A 1 93 ? 19.811 -6.318 -24.246 1.00 78.88 93 ASN A C 1
ATOM 827 O O . ASN A 1 93 ? 20.383 -6.876 -23.307 1.00 78.88 93 ASN A O 1
ATOM 831 N N . HIS A 1 94 ? 18.790 -5.478 -24.071 1.00 77.06 94 HIS A N 1
ATOM 832 C CA . HIS A 1 94 ? 18.275 -5.132 -22.742 1.00 77.06 94 HIS A CA 1
ATOM 833 C C . HIS A 1 94 ? 16.792 -5.460 -22.626 1.00 77.06 94 HIS A C 1
ATOM 835 O O . HIS A 1 94 ? 16.009 -5.220 -23.547 1.00 77.06 94 HIS A O 1
ATOM 841 N N . ALA A 1 95 ? 16.415 -5.998 -21.471 1.00 70.88 95 ALA A N 1
ATOM 842 C CA . ALA A 1 95 ? 15.032 -6.240 -21.100 1.00 70.88 95 ALA A CA 1
ATOM 843 C C . ALA A 1 95 ? 14.611 -5.230 -20.029 1.00 70.88 95 ALA A C 1
ATOM 845 O O . ALA A 1 95 ? 15.323 -5.030 -19.044 1.00 70.88 95 ALA A O 1
ATOM 846 N N . PHE A 1 96 ? 13.449 -4.614 -20.222 1.00 70.38 96 PHE A N 1
ATOM 847 C CA . PHE A 1 96 ? 12.818 -3.726 -19.255 1.00 70.38 96 PHE A CA 1
ATOM 848 C C . PHE A 1 96 ? 11.496 -4.334 -18.816 1.00 70.38 96 PHE A C 1
ATOM 850 O O . PHE A 1 96 ? 10.655 -4.680 -19.645 1.00 70.38 96 PHE A O 1
ATOM 857 N N . TYR A 1 97 ? 11.309 -4.427 -17.507 1.00 66.31 97 TYR A N 1
ATOM 858 C CA . TYR A 1 97 ? 10.029 -4.791 -16.924 1.00 66.31 97 TYR A CA 1
ATOM 859 C C . TYR A 1 97 ? 9.229 -3.514 -16.699 1.00 66.31 97 TYR A C 1
ATOM 861 O O . TYR A 1 97 ? 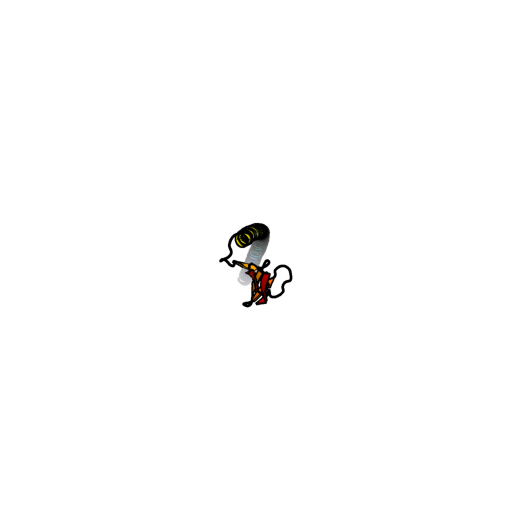9.703 -2.594 -16.029 1.00 66.31 97 TYR A O 1
ATOM 869 N N . HIS A 1 98 ? 8.034 -3.446 -17.278 1.00 60.75 98 HIS A N 1
ATOM 870 C CA . HIS A 1 98 ? 7.092 -2.364 -17.026 1.00 60.75 98 HIS A CA 1
ATOM 8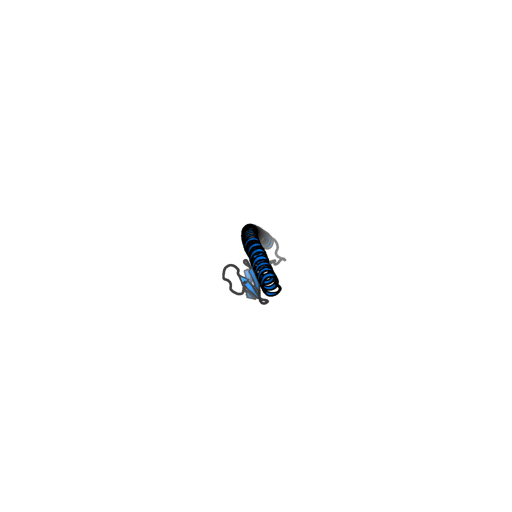71 C C . HIS A 1 98 ? 6.078 -2.887 -16.030 1.00 60.75 98 HIS A C 1
ATOM 873 O O . HIS A 1 98 ? 5.327 -3.809 -16.332 1.00 60.75 98 HIS A O 1
ATOM 879 N N . ASN A 1 99 ? 6.069 -2.328 -14.828 1.00 58.47 99 ASN A N 1
ATOM 880 C CA . ASN A 1 99 ? 5.069 -2.706 -13.850 1.00 58.47 99 ASN A CA 1
ATOM 881 C C . ASN A 1 99 ? 4.538 -1.431 -13.198 1.00 58.47 99 ASN A C 1
ATOM 883 O O . ASN A 1 99 ? 5.158 -0.834 -12.317 1.00 58.47 99 ASN A O 1
ATOM 887 N N . ASP A 1 100 ? 3.422 -0.951 -13.741 1.00 57.47 100 ASP A N 1
ATOM 888 C CA . ASP A 1 100 ? 2.750 0.253 -13.278 1.00 57.47 100 ASP A CA 1
ATOM 889 C C . ASP A 1 100 ? 2.086 -0.030 -11.925 1.00 57.47 100 ASP A C 1
ATOM 891 O O . ASP A 1 100 ? 1.171 -0.839 -11.847 1.00 57.47 100 ASP A O 1
ATOM 895 N N . ASP A 1 101 ? 2.538 0.657 -10.874 1.00 67.69 101 ASP A N 1
ATOM 896 C CA . ASP A 1 101 ? 1.841 0.900 -9.597 1.00 67.69 101 ASP A CA 1
ATOM 897 C C . ASP A 1 101 ? 0.794 -0.150 -9.182 1.00 67.69 101 ASP A C 1
ATOM 899 O O . ASP A 1 101 ? -0.392 -0.055 -9.531 1.00 67.69 101 ASP A O 1
ATOM 903 N N . TYR A 1 102 ? 1.233 -1.143 -8.409 1.00 68.19 102 TYR A N 1
ATOM 904 C CA . TYR A 1 102 ? 0.448 -2.340 -8.148 1.00 68.19 102 TYR A CA 1
ATOM 905 C C . TYR A 1 102 ? 0.326 -2.707 -6.671 1.00 68.19 102 TYR A C 1
ATOM 907 O O . TYR A 1 102 ? 1.012 -2.176 -5.788 1.00 68.19 102 TYR A O 1
ATOM 915 N N . TYR A 1 103 ? -0.622 -3.589 -6.385 1.00 67.31 103 TYR A N 1
ATOM 916 C CA . TYR A 1 103 ? -0.762 -4.271 -5.105 1.00 67.31 103 TYR A CA 1
ATOM 917 C C . TYR A 1 103 ? -1.018 -5.758 -5.353 1.00 67.31 103 TYR A C 1
ATOM 919 O O . TYR A 1 103 ? -1.535 -6.129 -6.403 1.00 67.31 103 TYR A O 1
ATOM 927 N N . TYR A 1 104 ? -0.588 -6.601 -4.419 1.00 60.38 104 TYR A N 1
ATOM 928 C CA . TYR A 1 104 ? -0.725 -8.053 -4.505 1.00 60.38 104 TYR A CA 1
ATOM 929 C C . TYR A 1 104 ? -1.878 -8.496 -3.606 1.00 60.38 104 TYR A C 1
ATOM 931 O O . TYR A 1 104 ? -1.868 -8.191 -2.412 1.00 60.38 104 TYR A O 1
ATOM 939 N N . GLU A 1 105 ? -2.865 -9.173 -4.182 1.00 66.06 105 GLU A N 1
ATOM 940 C CA . GLU A 1 105 ? -4.032 -9.724 -3.485 1.00 66.06 105 GLU A CA 1
ATOM 941 C C . GLU A 1 105 ? -4.467 -11.000 -4.222 1.00 66.06 105 GLU A C 1
ATOM 943 O O . GLU A 1 105 ? -4.352 -11.062 -5.442 1.00 66.06 105 GLU A O 1
ATOM 948 N N . ASP A 1 106 ? -4.909 -12.036 -3.507 1.00 77.00 106 ASP A N 1
ATOM 949 C CA . ASP A 1 106 ? -5.398 -13.298 -4.099 1.00 77.00 106 ASP A CA 1
ATOM 950 C C . ASP A 1 106 ? -4.476 -13.929 -5.166 1.00 77.00 106 ASP A C 1
ATOM 952 O O . ASP A 1 106 ? -4.934 -14.409 -6.200 1.00 77.00 106 ASP A O 1
ATOM 956 N N . ASP A 1 107 ? -3.162 -13.909 -4.926 1.00 66.94 107 ASP A N 1
ATOM 957 C CA . ASP A 1 107 ? -2.119 -14.405 -5.837 1.00 66.94 107 ASP A CA 1
ATOM 958 C C . ASP A 1 107 ? -2.039 -13.726 -7.217 1.00 66.94 107 ASP A C 1
ATOM 960 O O . ASP A 1 107 ? -1.436 -14.247 -8.158 1.00 66.94 107 ASP A O 1
ATOM 964 N N . ILE A 1 108 ? -2.608 -12.524 -7.338 1.00 64.81 108 ILE A N 1
ATOM 965 C CA . ILE A 1 108 ? -2.654 -11.743 -8.573 1.00 64.81 108 ILE A CA 1
ATOM 966 C C . ILE A 1 108 ? -2.175 -10.310 -8.288 1.00 64.81 108 ILE A C 1
ATOM 968 O O . ILE A 1 108 ? -2.505 -9.695 -7.271 1.00 64.81 108 ILE A O 1
ATOM 972 N N . TYR A 1 109 ? -1.373 -9.746 -9.194 1.00 62.41 109 TYR A N 1
ATOM 973 C CA . TYR A 1 109 ? -1.013 -8.328 -9.143 1.00 62.41 109 TYR A CA 1
ATOM 974 C C . TYR A 1 109 ? -2.155 -7.483 -9.711 1.00 62.41 109 TYR A C 1
ATOM 976 O O . TYR A 1 109 ? -2.622 -7.749 -10.812 1.00 62.41 109 TYR A O 1
ATOM 984 N N . TYR A 1 110 ? -2.581 -6.441 -8.997 1.00 71.50 110 TYR A N 1
ATOM 985 C CA . TYR A 1 110 ? -3.637 -5.513 -9.411 1.00 71.50 110 TYR A CA 1
ATOM 986 C C . TYR A 1 110 ? -3.107 -4.095 -9.563 1.00 71.50 110 TYR A C 1
ATOM 988 O O . TYR A 1 110 ? -2.346 -3.608 -8.728 1.00 71.50 110 TYR A O 1
ATOM 996 N N . SER A 1 111 ? -3.561 -3.387 -10.597 1.00 69.69 111 SER A N 1
ATOM 997 C CA . SER A 1 111 ? -3.201 -1.986 -10.809 1.00 69.69 111 SER A CA 1
ATOM 998 C C . SER A 1 111 ? -3.917 -1.139 -9.779 1.00 69.69 111 SER A C 1
ATOM 1000 O O . SER A 1 111 ? -5.145 -1.145 -9.711 1.00 69.69 111 SER A O 1
ATOM 1002 N N . ARG A 1 112 ? -3.189 -0.316 -9.021 1.00 72.19 112 ARG A N 1
ATOM 1003 C CA . ARG A 1 112 ? -3.823 0.653 -8.109 1.00 72.19 112 ARG A CA 1
ATOM 1004 C C . ARG A 1 112 ? -4.658 1.690 -8.856 1.00 72.19 112 ARG A C 1
ATOM 1006 O O . ARG A 1 112 ? -5.592 2.248 -8.284 1.00 72.19 112 ARG A O 1
ATOM 1013 N N . ARG A 1 113 ? -4.343 1.949 -10.131 1.00 66.06 113 ARG A N 1
ATOM 1014 C CA . ARG A 1 113 ? -5.039 2.939 -10.962 1.00 66.06 113 ARG A CA 1
ATOM 1015 C C . ARG A 1 113 ? -6.371 2.422 -11.495 1.00 66.06 113 ARG A C 1
ATOM 1017 O O . ARG A 1 113 ? -7.344 3.169 -11.480 1.00 66.06 113 ARG A O 1
ATOM 1024 N N . THR A 1 114 ? -6.408 1.187 -11.994 1.00 73.31 114 THR A N 1
ATOM 1025 C CA . THR A 1 114 ? -7.606 0.617 -12.641 1.00 73.31 114 THR A CA 1
ATOM 1026 C C . THR A 1 114 ? -8.333 -0.406 -11.775 1.00 73.31 114 THR A C 1
ATOM 1028 O O . THR A 1 114 ? -9.478 -0.723 -12.076 1.00 73.31 114 THR A O 1
ATOM 1031 N N . ARG A 1 115 ? -7.699 -0.891 -10.697 1.00 76.00 115 ARG A N 1
ATOM 1032 C CA . ARG A 1 115 ? -8.149 -2.014 -9.852 1.00 76.00 115 ARG A CA 1
ATOM 1033 C C . ARG A 1 115 ? -8.390 -3.313 -10.624 1.00 76.00 115 ARG A C 1
ATOM 1035 O O . ARG A 1 115 ? -9.108 -4.185 -10.152 1.00 76.00 115 ARG A O 1
ATOM 1042 N N . ASN A 1 116 ? -7.778 -3.440 -11.797 1.00 75.25 116 ASN A N 1
ATOM 1043 C CA . ASN A 1 116 ? -7.818 -4.654 -12.598 1.00 75.25 116 ASN A CA 1
ATOM 1044 C C . ASN A 1 116 ? -6.522 -5.450 -12.409 1.00 75.25 116 ASN A C 1
ATOM 1046 O O . ASN A 1 116 ? -5.487 -4.828 -12.136 1.00 75.25 116 ASN A O 1
ATOM 1050 N N . PRO A 1 117 ? -6.562 -6.782 -12.594 1.00 71.69 117 PRO A N 1
ATOM 1051 C CA . PRO A 1 117 ? -5.363 -7.599 -12.711 1.00 71.69 117 PRO A CA 1
ATOM 1052 C C . PRO A 1 117 ? -4.411 -6.983 -13.734 1.00 71.69 117 PRO A C 1
ATOM 1054 O O . PRO A 1 117 ? -4.838 -6.598 -14.827 1.00 71.69 117 PRO A O 1
ATOM 1057 N N . ILE A 1 118 ? -3.145 -6.846 -13.367 1.00 68.62 118 ILE A N 1
ATOM 1058 C CA . ILE A 1 118 ? -2.102 -6.387 -14.275 1.00 68.62 118 ILE A CA 1
ATOM 1059 C C . ILE A 1 118 ? -1.507 -7.615 -14.928 1.00 68.62 118 ILE A C 1
ATOM 1061 O O . ILE A 1 118 ? -1.048 -8.528 -14.243 1.00 68.62 118 ILE A O 1
ATOM 1065 N N . THR A 1 119 ? -1.495 -7.602 -16.251 1.00 64.12 119 THR A N 1
ATOM 1066 C CA . THR A 1 119 ? -0.583 -8.437 -17.018 1.00 64.12 119 THR A CA 1
ATOM 1067 C C . THR A 1 119 ? 0.820 -7.872 -16.861 1.00 64.12 119 THR A C 1
ATOM 1069 O O . THR A 1 119 ? 1.022 -6.662 -16.978 1.00 64.12 119 THR A O 1
ATOM 1072 N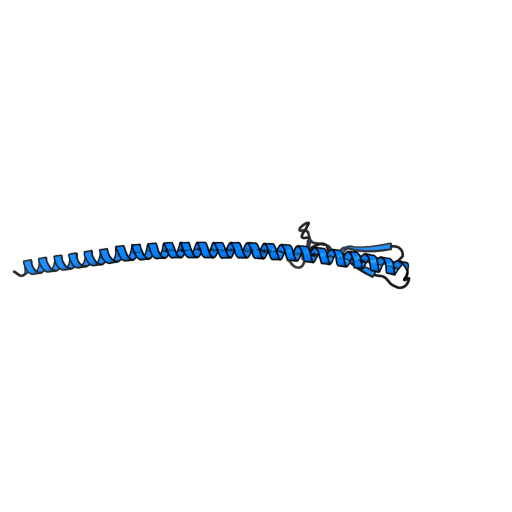 N . VAL A 1 120 ? 1.791 -8.718 -16.535 1.00 62.56 120 VAL A N 1
ATOM 1073 C CA . VAL A 1 120 ? 3.168 -8.243 -16.380 1.00 62.56 120 VAL A CA 1
ATOM 1074 C C . VAL A 1 120 ? 3.735 -8.037 -17.775 1.00 62.56 120 VAL A C 1
ATOM 1076 O O . VAL A 1 120 ? 3.964 -8.994 -18.516 1.00 62.56 120 VAL A O 1
ATOM 1079 N N . ASP A 1 121 ? 3.972 -6.777 -18.128 1.00 65.88 121 ASP A N 1
ATOM 1080 C CA . ASP A 1 121 ? 4.484 -6.418 -19.442 1.00 65.88 121 ASP A CA 1
ATOM 1081 C C . ASP A 1 121 ? 6.020 -6.393 -19.400 1.00 65.88 121 ASP A C 1
ATOM 1083 O O . ASP A 1 121 ? 6.646 -5.560 -18.738 1.00 65.88 121 ASP A O 1
ATOM 1087 N N . ALA A 1 122 ? 6.655 -7.301 -20.138 1.00 69.75 122 ALA A N 1
ATOM 1088 C CA . ALA A 1 122 ? 8.096 -7.297 -20.364 1.00 69.75 122 ALA A CA 1
ATOM 1089 C C . ALA A 1 122 ? 8.398 -6.767 -21.769 1.00 69.75 122 ALA A C 1
ATOM 1091 O O . ALA A 1 122 ? 7.860 -7.254 -22.760 1.00 69.75 122 ALA A O 1
ATOM 1092 N N . GLU A 1 123 ? 9.283 -5.782 -21.887 1.00 76.25 123 GLU A N 1
ATOM 1093 C CA . GLU A 1 123 ? 9.767 -5.296 -23.177 1.00 76.25 123 GLU A CA 1
ATOM 1094 C C . GLU A 1 123 ? 11.241 -5.651 -23.353 1.00 76.25 123 GLU A C 1
ATOM 1096 O O . GLU A 1 123 ? 12.106 -5.136 -22.645 1.00 76.25 123 GLU A O 1
ATOM 1101 N N . VAL A 1 124 ? 11.537 -6.501 -24.333 1.00 80.12 124 VAL A N 1
ATOM 1102 C CA . VAL A 1 124 ? 12.906 -6.793 -24.762 1.00 80.12 124 VAL A CA 1
ATOM 1103 C C . VAL A 1 124 ? 13.228 -5.903 -25.951 1.00 80.12 124 VAL A C 1
ATOM 1105 O O . VAL A 1 124 ? 12.547 -5.947 -26.978 1.00 80.12 124 VAL A O 1
ATOM 1108 N N . VAL A 1 125 ? 14.255 -5.071 -25.814 1.00 79.31 125 VAL A N 1
ATOM 1109 C CA . VAL A 1 125 ? 14.675 -4.138 -26.858 1.00 79.31 125 VAL A CA 1
ATOM 1110 C C . VAL A 1 125 ? 15.904 -4.687 -27.572 1.00 79.31 125 VAL A C 1
ATOM 1112 O O . VAL A 1 125 ? 16.924 -4.988 -26.950 1.00 79.31 125 VAL A O 1
ATOM 1115 N N . PHE A 1 126 ? 15.789 -4.769 -28.895 1.00 78.56 126 PHE A N 1
ATOM 1116 C CA . PHE A 1 126 ? 16.844 -5.130 -29.832 1.00 78.56 126 PHE A CA 1
ATOM 1117 C C . PHE A 1 126 ? 17.233 -3.906 -30.662 1.00 78.56 126 PHE A C 1
ATOM 1119 O O . PHE A 1 126 ? 16.540 -2.888 -30.701 1.00 78.56 126 PHE A O 1
ATOM 1126 N N . ARG A 1 127 ? 18.318 -4.029 -31.425 1.00 73.25 127 ARG A N 1
ATOM 1127 C CA . ARG A 1 127 ? 18.771 -2.977 -32.346 1.00 73.25 127 ARG A CA 1
ATOM 1128 C C . ARG A 1 127 ? 17.716 -2.575 -33.387 1.00 73.25 127 ARG A C 1
ATOM 1130 O O . ARG A 1 127 ? 17.629 -1.419 -33.779 1.00 73.25 127 ARG A O 1
ATOM 1137 N N . ASN A 1 128 ? 16.968 -3.547 -33.894 1.00 77.25 128 ASN A N 1
ATOM 1138 C CA . ASN A 1 128 ? 16.045 -3.417 -35.025 1.00 77.25 128 ASN A CA 1
ATOM 1139 C C . ASN A 1 128 ? 14.571 -3.289 -34.606 1.00 77.25 128 ASN A C 1
ATOM 1141 O O . ASN A 1 128 ? 13.695 -3.311 -35.467 1.00 77.25 128 ASN A O 1
ATOM 1145 N N . GLY A 1 129 ? 14.292 -3.155 -33.310 1.00 74.44 129 GLY A N 1
ATOM 1146 C CA . GLY A 1 129 ? 12.937 -3.025 -32.782 1.00 74.44 129 GLY A CA 1
ATOM 1147 C C . GLY A 1 129 ? 12.826 -3.567 -31.362 1.00 74.44 129 GLY A C 1
ATOM 1148 O O . GLY A 1 129 ? 13.810 -4.007 -30.776 1.00 74.44 129 GLY A O 1
ATOM 1149 N N . SER A 1 130 ? 11.622 -3.561 -30.801 1.00 80.88 130 SER A N 1
ATOM 1150 C CA . SER A 1 130 ? 11.347 -4.182 -29.505 1.00 80.88 130 SER A CA 1
ATOM 1151 C C . SER A 1 130 ? 10.257 -5.240 -29.619 1.00 80.88 130 SER A C 1
ATOM 1153 O O . SER A 1 130 ? 9.369 -5.157 -30.468 1.00 80.88 130 SER A O 1
ATOM 1155 N N . ILE A 1 131 ? 10.347 -6.249 -28.756 1.00 79.88 131 ILE A N 1
ATOM 1156 C CA . ILE A 1 131 ? 9.290 -7.228 -28.529 1.00 79.88 131 ILE A CA 1
ATOM 1157 C C . ILE A 1 131 ? 8.696 -6.918 -27.163 1.00 79.88 131 ILE A C 1
ATOM 1159 O O . ILE A 1 131 ? 9.409 -6.900 -26.161 1.00 79.88 131 ILE A O 1
ATOM 1163 N N . LYS A 1 132 ? 7.386 -6.682 -27.130 1.00 77.12 132 LYS A N 1
ATOM 1164 C CA . LYS A 1 132 ? 6.616 -6.591 -25.892 1.00 77.12 132 LYS A CA 1
ATOM 1165 C C . LYS A 1 132 ? 5.894 -7.908 -25.666 1.00 77.12 132 LYS A C 1
ATOM 1167 O O . LYS A 1 132 ? 5.224 -8.403 -26.569 1.00 77.12 132 LYS A O 1
ATOM 1172 N N . VAL A 1 133 ? 6.048 -8.453 -24.474 1.00 72.06 133 VAL A N 1
ATOM 1173 C CA . VAL A 1 133 ? 5.372 -9.653 -24.002 1.00 72.06 133 VAL A CA 1
ATOM 1174 C C . VAL A 1 133 ? 4.436 -9.228 -22.883 1.00 72.06 133 VAL A C 1
ATOM 1176 O O . VAL A 1 133 ? 4.878 -8.613 -21.920 1.00 72.06 133 VAL A O 1
ATOM 1179 N N . GLN A 1 134 ? 3.158 -9.543 -23.050 1.00 67.19 134 GLN A N 1
ATOM 1180 C CA . GLN A 1 134 ? 2.121 -9.432 -22.030 1.00 67.19 134 GLN A CA 1
ATOM 1181 C C . GLN A 1 134 ? 1.940 -10.821 -21.422 1.00 67.19 134 GLN A C 1
ATOM 1183 O O . GLN A 1 134 ? 1.584 -11.746 -22.156 1.00 67.19 134 GLN A O 1
ATOM 1188 N N . LEU A 1 135 ? 2.265 -10.974 -20.136 1.00 60.47 135 LEU A N 1
ATOM 1189 C CA . LEU A 1 135 ? 2.095 -12.219 -19.379 1.00 60.47 135 LEU A CA 1
ATOM 1190 C C . LEU A 1 135 ? 0.845 -12.162 -18.506 1.00 60.47 135 LEU A C 1
ATOM 1192 O O . LEU A 1 135 ? 0.678 -11.140 -17.801 1.00 60.47 135 LEU A O 1
#